Protein AF-A0A182Y8Y9-F1 (afdb_monomer_lite)

Radius of gyration: 12.74 Å; chains: 1; bounding box: 30×28×30 Å

pLDDT: mean 93.25, std 5.46, range [58.31, 97.62]

Foldseek 3Di:
DLQVVLCVVLVDDPVQVVVVVVVNDDPDPSSVSSVVSSCVVCVQDDPQAGPLVSNLVSLVVPPDPVCSVVVSVCSVVCRPVSD

Structure (mmCIF, N/CA/C/O backbone):
data_AF-A0A182Y8Y9-F1
#
_entry.id   AF-A0A182Y8Y9-F1
#
loop_
_atom_site.group_PDB
_atom_site.id
_atom_site.type_symbol
_atom_site.label_atom_id
_atom_site.label_alt_id
_atom_site.label_comp_id
_atom_site.label_asym_id
_atom_site.label_entity_id
_atom_site.label_seq_id
_atom_site.pdbx_PDB_ins_code
_atom_site.Cartn_x
_atom_site.Ca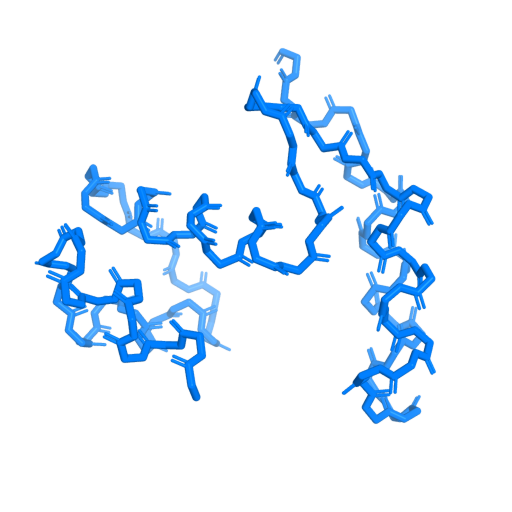rtn_y
_atom_site.Cartn_z
_atom_site.occupancy
_atom_site.B_iso_or_equiv
_atom_site.auth_seq_id
_atom_site.auth_comp_id
_atom_site.auth_asym_id
_atom_site.auth_atom_id
_atom_site.pdbx_PDB_model_num
ATOM 1 N N . MET A 1 1 ? 5.539 -6.655 10.081 1.00 84.94 1 MET A N 1
ATOM 2 C CA . MET A 1 1 ? 5.821 -5.322 10.664 1.00 84.94 1 MET A CA 1
ATOM 3 C C . MET A 1 1 ? 4.861 -4.252 10.144 1.00 84.94 1 MET A C 1
ATOM 5 O O . MET A 1 1 ? 4.144 -3.688 10.953 1.00 84.94 1 MET A O 1
ATOM 9 N N . MET A 1 2 ? 4.779 -4.000 8.829 1.00 92.88 2 MET A N 1
ATOM 10 C CA . MET A 1 2 ? 3.872 -2.976 8.267 1.00 92.88 2 MET A CA 1
ATOM 11 C C . MET A 1 2 ? 2.398 -3.192 8.650 1.00 92.88 2 MET A C 1
ATOM 13 O O . MET A 1 2 ? 1.743 -2.269 9.123 1.00 92.88 2 MET A O 1
ATOM 17 N N . ARG A 1 3 ? 1.912 -4.439 8.544 1.00 94.88 3 ARG A N 1
ATOM 18 C CA . ARG A 1 3 ? 0.537 -4.826 8.907 1.00 94.88 3 ARG A CA 1
ATOM 19 C C . ARG A 1 3 ? 0.145 -4.383 10.321 1.00 94.88 3 ARG A C 1
ATOM 21 O O . ARG A 1 3 ? -0.813 -3.638 10.485 1.00 94.88 3 ARG A O 1
ATOM 28 N N . THR A 1 4 ? 0.902 -4.796 11.336 1.00 96.19 4 THR A N 1
ATOM 29 C CA . THR A 1 4 ? 0.582 -4.506 12.743 1.00 96.19 4 THR A CA 1
ATOM 30 C C . THR A 1 4 ? 0.655 -3.012 13.063 1.00 96.19 4 THR A C 1
ATOM 32 O O . THR A 1 4 ? -0.213 -2.496 13.764 1.00 96.19 4 THR A O 1
ATOM 35 N N . VAL A 1 5 ? 1.637 -2.294 12.504 1.00 97.06 5 VAL A N 1
ATOM 36 C CA . VAL A 1 5 ? 1.772 -0.836 12.675 1.00 97.06 5 VAL A CA 1
ATOM 37 C C . VAL A 1 5 ? 0.569 -0.096 12.085 1.00 97.06 5 VAL A C 1
ATOM 39 O O . VAL A 1 5 ? -0.032 0.741 12.760 1.00 97.06 5 VAL A O 1
ATOM 42 N N . CYS A 1 6 ? 0.183 -0.415 10.848 1.00 97.62 6 CYS A N 1
ATOM 43 C CA . CYS A 1 6 ? -0.905 0.284 10.169 1.00 97.62 6 CYS A CA 1
ATOM 44 C C . CYS A 1 6 ? -2.289 -0.068 10.738 1.00 97.62 6 CYS A C 1
ATOM 46 O O . CYS A 1 6 ? -3.124 0.830 10.857 1.00 97.62 6 CYS A O 1
ATOM 48 N N . ILE A 1 7 ? -2.518 -1.318 11.168 1.00 97.25 7 ILE A N 1
ATOM 49 C CA . ILE A 1 7 ? -3.729 -1.701 11.922 1.00 97.25 7 ILE A CA 1
ATOM 50 C C . ILE A 1 7 ? -3.806 -0.891 13.217 1.00 97.25 7 ILE A C 1
ATOM 52 O O . ILE A 1 7 ? -4.816 -0.247 13.489 1.00 97.25 7 ILE A O 1
ATOM 56 N N . GLY A 1 8 ? -2.721 -0.849 13.996 1.00 96.69 8 GLY A N 1
ATOM 57 C CA . GLY A 1 8 ? -2.689 -0.115 15.260 1.00 96.69 8 GLY A CA 1
ATOM 58 C C . GLY A 1 8 ? -2.961 1.384 15.100 1.00 96.69 8 GLY A C 1
ATOM 59 O O . GLY A 1 8 ? -3.651 1.967 15.944 1.00 96.69 8 GLY A O 1
ATOM 60 N N . LYS A 1 9 ? -2.456 1.985 14.013 1.00 96.75 9 LYS A N 1
ATOM 61 C CA . LYS A 1 9 ? -2.597 3.411 13.684 1.00 96.75 9 LYS A CA 1
ATOM 62 C C . LYS A 1 9 ? -4.005 3.789 13.222 1.00 96.75 9 LYS A C 1
ATOM 64 O O . LYS A 1 9 ? -4.509 4.824 13.646 1.00 96.75 9 LYS A O 1
ATOM 69 N N . HIS A 1 10 ? -4.624 2.978 12.366 1.00 96.81 10 HIS A N 1
ATOM 70 C CA . HIS A 1 10 ? -5.907 3.310 11.732 1.00 96.81 10 HIS A CA 1
ATOM 71 C C . HIS A 1 10 ? -7.099 2.524 12.273 1.00 96.81 10 HIS A C 1
ATOM 73 O O . HIS A 1 10 ? -8.217 2.772 11.843 1.00 96.81 10 HIS A O 1
ATOM 79 N N . LYS A 1 11 ? -6.871 1.610 13.224 1.00 95.44 11 LYS A N 1
ATOM 80 C CA . LYS A 1 11 ? -7.903 0.770 13.853 1.00 95.44 11 LYS A CA 1
ATOM 81 C C . LYS A 1 11 ? -8.746 -0.012 12.837 1.00 95.44 11 LYS A C 1
ATOM 83 O O . LYS A 1 11 ? -9.908 -0.302 13.093 1.00 95.44 11 LYS A O 1
ATOM 88 N N . ALA A 1 12 ? -8.152 -0.362 11.694 1.00 95.38 12 ALA A N 1
ATOM 89 C CA . ALA A 1 12 ? -8.807 -1.187 10.688 1.00 95.38 12 ALA A CA 1
ATOM 90 C C . ALA A 1 12 ? -9.070 -2.592 11.248 1.00 95.38 12 ALA A C 1
ATOM 92 O O . ALA A 1 12 ? -8.192 -3.172 11.889 1.00 95.38 12 ALA A O 1
ATOM 93 N N . SER A 1 13 ? -10.266 -3.128 10.991 1.00 96.50 13 SER A N 1
ATOM 94 C CA . SER A 1 13 ? -10.605 -4.511 11.339 1.00 96.50 13 SER A CA 1
ATOM 95 C C . SER A 1 13 ? -9.671 -5.487 10.621 1.00 96.50 13 SER A C 1
ATOM 97 O O . SER A 1 13 ? -9.422 -5.336 9.422 1.00 96.50 13 SER A O 1
ATOM 99 N N . GLU A 1 14 ? -9.176 -6.493 11.342 1.00 96.00 14 GLU A N 1
ATOM 100 C CA . GLU A 1 14 ? -8.302 -7.520 10.767 1.00 96.00 14 GLU A CA 1
ATOM 101 C C . GLU A 1 14 ? -8.994 -8.285 9.637 1.00 96.00 14 GLU A C 1
ATOM 103 O O . GLU A 1 14 ? -8.374 -8.500 8.598 1.00 96.00 14 GLU A O 1
ATOM 108 N N . ASP A 1 15 ? -10.293 -8.560 9.773 1.00 96.38 15 ASP A N 1
ATOM 109 C CA . ASP A 1 15 ? -11.083 -9.253 8.749 1.00 96.38 15 ASP A CA 1
ATOM 110 C C . ASP A 1 15 ? -11.119 -8.474 7.427 1.00 96.38 15 ASP A C 1
ATOM 112 O O . ASP A 1 15 ? -10.988 -9.046 6.342 1.00 96.38 15 ASP A O 1
ATOM 116 N N . LEU A 1 16 ? -11.252 -7.144 7.511 1.00 96.25 16 LEU A N 1
ATOM 117 C CA . LEU A 1 16 ? -11.242 -6.266 6.339 1.00 96.25 16 LEU A CA 1
ATOM 118 C C . LEU A 1 16 ? -9.851 -6.200 5.705 1.00 96.25 16 LEU A C 1
ATOM 120 O O . LEU A 1 16 ? -9.722 -6.188 4.483 1.00 96.25 16 LEU A O 1
ATOM 124 N N . VAL A 1 17 ? -8.805 -6.173 6.533 1.00 97.25 17 VAL A N 1
ATOM 125 C CA . VAL A 1 17 ? -7.414 -6.196 6.068 1.00 97.25 17 VAL A CA 1
ATOM 126 C C . VAL A 1 17 ? -7.088 -7.517 5.371 1.00 97.25 17 VAL A C 1
ATOM 128 O O . VAL A 1 17 ? -6.431 -7.503 4.330 1.00 97.25 17 VAL A O 1
ATOM 131 N N . ASP A 1 18 ? -7.566 -8.644 5.896 1.00 96.44 18 ASP A N 1
ATOM 132 C CA . ASP A 1 18 ? -7.401 -9.960 5.275 1.00 96.44 18 ASP A CA 1
ATOM 133 C C . ASP A 1 18 ? -8.164 -10.084 3.953 1.00 96.44 18 ASP A C 1
ATOM 135 O O . ASP A 1 18 ? -7.692 -10.757 3.032 1.00 96.44 18 ASP A O 1
ATOM 139 N N . GLY A 1 19 ? -9.296 -9.388 3.822 1.00 97.06 19 GLY A N 1
ATOM 140 C CA . GLY A 1 19 ? -10.042 -9.261 2.568 1.00 97.06 19 GLY A CA 1
ATOM 141 C C . GLY A 1 19 ? -9.223 -8.680 1.414 1.00 97.06 19 GLY A C 1
ATOM 142 O O . GLY A 1 19 ? -9.344 -9.149 0.280 1.00 97.06 19 GLY A O 1
ATOM 143 N N . LEU A 1 20 ? -8.306 -7.744 1.685 1.00 95.56 20 LEU A N 1
ATOM 144 C CA . LEU A 1 20 ? -7.481 -7.120 0.641 1.00 95.56 20 LEU A CA 1
ATOM 145 C C . LEU A 1 20 ? -6.642 -8.142 -0.137 1.00 95.56 20 LEU A C 1
ATOM 147 O O . LEU A 1 20 ? -6.505 -8.025 -1.353 1.00 95.56 20 LEU A O 1
ATOM 151 N N . GLY A 1 21 ? -6.121 -9.174 0.538 1.00 91.06 21 GLY A N 1
ATOM 152 C CA . GLY A 1 21 ? -5.347 -10.244 -0.104 1.00 91.06 21 GLY A CA 1
ATOM 153 C C . GLY A 1 21 ? -6.172 -11.114 -1.059 1.00 91.06 21 GLY A C 1
ATOM 154 O O . GLY A 1 21 ? -5.607 -11.784 -1.919 1.00 91.06 21 GLY A O 1
ATOM 155 N N . ARG A 1 22 ? -7.504 -11.080 -0.931 1.00 94.38 22 ARG A N 1
ATOM 156 C CA . ARG A 1 22 ? -8.468 -11.763 -1.807 1.00 94.38 22 ARG A CA 1
ATOM 157 C C . ARG A 1 22 ? -9.083 -10.834 -2.859 1.00 94.38 22 ARG A C 1
ATOM 159 O O . ARG A 1 22 ? -9.899 -11.283 -3.656 1.00 94.38 22 ARG A O 1
ATOM 166 N N . GLY A 1 23 ? -8.697 -9.556 -2.875 1.00 93.81 23 GLY A N 1
ATOM 167 C CA . GLY A 1 23 ? -9.283 -8.542 -3.754 1.00 93.81 23 GLY A CA 1
ATOM 168 C C . GLY A 1 23 ? -10.608 -7.959 -3.248 1.00 93.81 23 GLY A C 1
ATOM 169 O O . GLY A 1 23 ? -11.347 -7.361 -4.027 1.00 93.81 23 GLY A O 1
ATOM 170 N N . GLU A 1 24 ? -10.926 -8.112 -1.960 1.00 96.69 24 GLU A N 1
ATOM 171 C CA . GLU A 1 24 ? -12.118 -7.526 -1.340 1.00 96.69 24 GLU A CA 1
ATOM 172 C C . GLU A 1 24 ? -11.821 -6.089 -0.881 1.00 96.69 24 GLU A C 1
ATOM 174 O O . GLU A 1 24 ? -11.322 -5.846 0.219 1.00 96.69 24 GLU A O 1
ATOM 179 N N . PHE A 1 25 ? -12.130 -5.110 -1.733 1.00 95.00 25 PHE A N 1
ATOM 180 C CA . PHE A 1 25 ? -11.936 -3.686 -1.443 1.00 95.00 25 PHE A CA 1
ATOM 181 C C . PHE A 1 25 ? -13.216 -3.060 -0.876 1.00 95.00 25 PHE A C 1
ATOM 183 O O . PHE A 1 25 ? -13.965 -2.385 -1.579 1.00 95.00 25 PHE A O 1
ATOM 190 N N . VAL A 1 26 ? -13.493 -3.315 0.405 1.00 96.19 26 VAL A N 1
ATOM 191 C CA . VAL A 1 26 ? -14.670 -2.754 1.088 1.00 96.19 26 VAL A CA 1
ATOM 192 C C . VAL A 1 26 ? -14.490 -1.249 1.314 1.00 96.19 26 VAL A C 1
ATOM 194 O O . VAL A 1 26 ? -13.452 -0.791 1.789 1.00 96.19 26 VAL A O 1
ATOM 197 N N . GLU A 1 27 ? -15.528 -0.467 1.024 1.00 95.31 27 GLU A N 1
ATOM 198 C CA . GLU A 1 27 ? -15.526 0.995 1.136 1.00 95.31 27 GLU A CA 1
ATOM 199 C C . GLU A 1 27 ? -15.627 1.478 2.599 1.00 95.31 27 GLU A C 1
ATOM 201 O O . GLU A 1 27 ? -16.619 2.074 3.011 1.00 95.31 27 GLU A O 1
ATOM 206 N N . GLN A 1 28 ? -14.584 1.231 3.397 1.00 95.81 28 GLN A N 1
ATOM 207 C CA . GLN A 1 28 ? -14.451 1.741 4.767 1.00 95.81 28 GLN A CA 1
ATOM 208 C C . GLN A 1 28 ? -13.250 2.674 4.902 1.00 95.81 28 GLN A C 1
ATOM 210 O O . GLN A 1 28 ? -12.172 2.417 4.357 1.00 95.81 28 GLN A O 1
ATOM 215 N N . GLN A 1 29 ? -13.429 3.770 5.640 1.00 96.38 29 GLN A N 1
ATOM 216 C CA . GLN A 1 29 ? -12.411 4.808 5.781 1.00 96.38 29 GLN A CA 1
ATOM 217 C C . GLN A 1 29 ? -11.134 4.261 6.430 1.00 96.38 29 GLN A C 1
ATOM 219 O O . GLN A 1 29 ? -10.032 4.526 5.953 1.00 96.38 29 GLN A O 1
ATOM 224 N N . GLU A 1 30 ? -11.272 3.449 7.470 1.00 96.56 30 GLU A N 1
ATOM 225 C CA . GLU A 1 30 ? -10.179 2.833 8.216 1.00 96.56 30 GLU A CA 1
ATOM 226 C C . GLU A 1 30 ? -9.373 1.884 7.326 1.00 96.56 30 GLU A C 1
ATOM 228 O O . GLU A 1 30 ? -8.142 1.884 7.384 1.00 96.56 30 GLU A O 1
ATOM 233 N N . LEU A 1 31 ? -10.050 1.131 6.448 1.00 97.38 31 LEU A N 1
ATOM 234 C CA . LEU A 1 31 ? -9.404 0.230 5.492 1.00 97.38 31 LEU A CA 1
ATOM 235 C C . LEU A 1 31 ? -8.620 1.007 4.427 1.00 97.38 31 LEU A C 1
ATOM 237 O O . LEU A 1 31 ? -7.473 0.670 4.127 1.00 97.38 31 LEU A O 1
ATOM 241 N N . LYS A 1 32 ? -9.193 2.096 3.903 1.00 96.56 32 LYS A N 1
ATOM 242 C CA . LYS A 1 32 ? -8.505 2.991 2.958 1.00 96.56 32 LYS A CA 1
ATOM 243 C C . LYS A 1 32 ? -7.286 3.655 3.595 1.00 96.56 32 LYS A C 1
ATOM 245 O O . LYS A 1 32 ? -6.213 3.694 2.995 1.00 96.56 32 LYS A O 1
ATOM 250 N N . CYS A 1 33 ? -7.418 4.138 4.830 1.00 96.94 33 CYS A N 1
ATOM 251 C CA . CYS A 1 33 ? -6.302 4.716 5.571 1.00 96.94 33 CYS A CA 1
ATOM 252 C C . CYS A 1 33 ? -5.225 3.672 5.905 1.00 96.94 33 CYS A C 1
ATOM 254 O O . CYS A 1 33 ? -4.036 3.983 5.816 1.00 96.94 33 CYS A O 1
ATOM 256 N N . TYR A 1 34 ? -5.610 2.431 6.223 1.00 97.62 34 TYR A N 1
ATOM 257 C CA . TYR A 1 34 ? -4.679 1.312 6.367 1.00 97.62 34 TYR A CA 1
ATOM 258 C C . TYR A 1 34 ? -3.887 1.070 5.074 1.00 97.62 34 TYR A C 1
ATOM 260 O O . TYR A 1 34 ? -2.656 1.016 5.121 1.00 97.62 34 TYR A O 1
ATOM 268 N N . ALA A 1 35 ? -4.563 1.001 3.923 1.00 95.94 35 ALA A N 1
ATOM 269 C CA . ALA A 1 35 ? -3.911 0.825 2.627 1.00 95.94 35 ALA A CA 1
ATOM 270 C C . ALA A 1 35 ? -2.933 1.973 2.321 1.00 95.94 35 ALA A C 1
ATOM 272 O O . ALA A 1 35 ? -1.784 1.718 1.959 1.00 95.94 35 ALA A O 1
ATOM 273 N N . ASN A 1 36 ? -3.336 3.228 2.558 1.00 95.69 36 ASN A N 1
ATOM 274 C CA . ASN A 1 36 ? -2.447 4.387 2.423 1.00 95.69 36 ASN A CA 1
ATOM 275 C C . ASN A 1 36 ? -1.205 4.26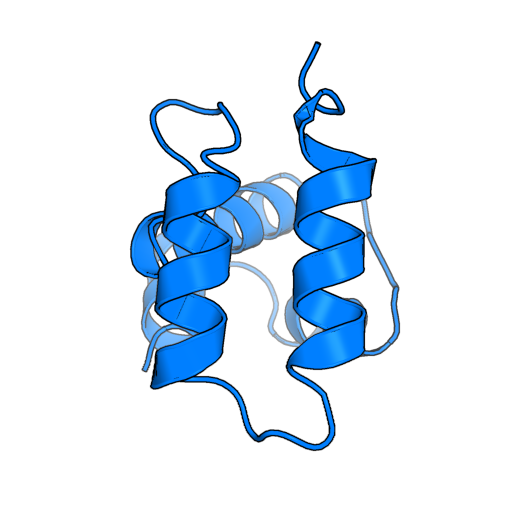2 3.321 1.00 95.69 36 ASN A C 1
ATOM 277 O O . ASN A 1 36 ? -0.091 4.464 2.8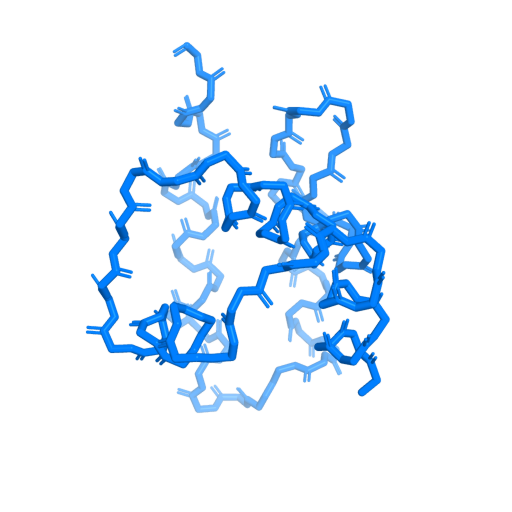52 1.00 95.69 36 ASN A O 1
ATOM 281 N N . CYS A 1 37 ? -1.376 3.882 4.590 1.00 97.12 37 CYS A N 1
ATOM 282 C CA . CYS A 1 37 ? -0.263 3.690 5.522 1.00 97.12 37 CYS A CA 1
ATOM 283 C C . CYS A 1 37 ? 0.748 2.651 5.016 1.00 97.12 37 CYS A C 1
ATOM 285 O O . CYS A 1 37 ? 1.952 2.909 5.032 1.00 97.12 37 CYS A O 1
ATOM 287 N N . VAL A 1 38 ? 0.275 1.502 4.525 1.00 95.62 38 VAL A N 1
ATOM 288 C CA . VAL A 1 38 ? 1.154 0.456 3.981 1.00 95.62 38 VAL A CA 1
ATOM 289 C C . VAL A 1 38 ? 1.885 0.957 2.733 1.00 95.62 38 VAL A C 1
ATOM 291 O O . VAL A 1 38 ? 3.099 0.784 2.626 1.00 95.62 38 VAL A O 1
ATOM 294 N N . LEU A 1 39 ? 1.183 1.632 1.821 1.00 94.50 39 LEU A N 1
ATOM 295 C CA . LEU A 1 39 ? 1.775 2.166 0.592 1.00 94.50 39 LEU A CA 1
ATOM 296 C C . LEU A 1 39 ? 2.795 3.282 0.862 1.00 94.50 39 LEU A C 1
ATOM 298 O O . LEU A 1 39 ? 3.812 3.355 0.174 1.00 94.50 39 LEU A O 1
ATOM 302 N N . GLU A 1 40 ? 2.580 4.123 1.874 1.00 94.69 40 GLU A N 1
ATOM 303 C CA . GLU A 1 40 ? 3.571 5.110 2.319 1.00 94.69 40 GLU A CA 1
ATOM 304 C C . GLU A 1 40 ? 4.817 4.437 2.910 1.00 94.69 40 GLU A C 1
ATOM 306 O O . GLU A 1 40 ? 5.938 4.831 2.583 1.00 94.69 40 GLU A O 1
ATOM 311 N N . MET A 1 41 ? 4.646 3.391 3.729 1.00 93.19 41 MET A N 1
ATOM 312 C CA . MET A 1 41 ? 5.771 2.624 4.281 1.00 93.19 41 MET A CA 1
ATOM 313 C C . MET A 1 41 ? 6.584 1.917 3.189 1.00 93.19 41 MET A C 1
ATOM 315 O O . MET A 1 41 ? 7.807 1.862 3.284 1.00 93.19 41 MET A O 1
ATOM 319 N N . MET A 1 42 ? 5.926 1.437 2.131 1.00 91.88 42 MET A N 1
ATOM 320 C CA . MET A 1 42 ? 6.576 0.861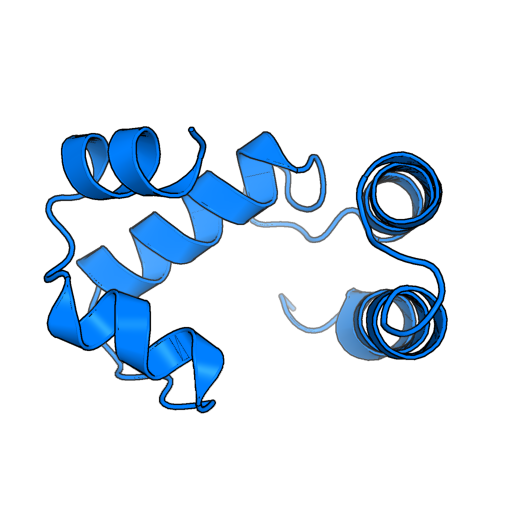 0.948 1.00 91.88 42 MET A CA 1
ATOM 321 C C . MET A 1 42 ? 7.144 1.914 -0.016 1.00 91.88 42 MET A C 1
ATOM 323 O O . MET A 1 42 ? 7.605 1.561 -1.095 1.00 91.88 42 MET A O 1
ATOM 327 N N . GLN A 1 43 ? 7.086 3.207 0.325 1.00 92.81 43 GLN A N 1
ATOM 328 C CA . GLN A 1 43 ? 7.461 4.323 -0.557 1.00 92.81 43 GLN A CA 1
ATOM 329 C C . GLN A 1 43 ? 6.735 4.329 -1.915 1.00 92.81 43 GLN A C 1
ATOM 331 O O . GLN A 1 43 ? 7.183 4.973 -2.866 1.00 92.81 43 GLN A O 1
ATOM 336 N N . ALA A 1 44 ? 5.598 3.640 -1.997 1.00 93.62 44 ALA A N 1
ATOM 337 C CA . ALA A 1 44 ? 4.768 3.536 -3.184 1.00 93.62 44 ALA A CA 1
ATOM 338 C C . ALA A 1 44 ? 3.767 4.693 -3.302 1.00 93.62 44 ALA A C 1
ATOM 340 O O . ALA A 1 44 ? 3.230 4.950 -4.380 1.00 93.62 44 ALA A O 1
ATOM 341 N N . MET A 1 45 ? 3.535 5.416 -2.205 1.00 93.94 45 MET A N 1
ATOM 342 C CA . MET A 1 45 ? 2.677 6.593 -2.162 1.00 93.94 45 MET A CA 1
ATOM 343 C C . MET A 1 45 ? 3.324 7.722 -1.358 1.00 93.94 45 MET A C 1
ATOM 345 O O . MET A 1 45 ? 4.020 7.491 -0.370 1.00 93.94 45 MET A O 1
ATOM 349 N N . LYS A 1 46 ? 3.092 8.967 -1.782 1.00 92.25 46 LYS A N 1
ATOM 350 C CA . LYS A 1 46 ? 3.516 10.173 -1.064 1.00 92.25 46 LYS A CA 1
ATOM 351 C C . LYS A 1 46 ? 2.476 11.271 -1.241 1.00 92.25 46 LYS A C 1
ATOM 353 O O . LYS A 1 46 ? 2.188 11.665 -2.368 1.00 92.25 46 LYS A O 1
ATOM 358 N N . LYS A 1 47 ? 1.942 11.798 -0.132 1.00 90.12 47 LYS A N 1
ATOM 359 C CA . LYS A 1 47 ? 0.907 12.854 -0.140 1.00 90.12 47 LYS A CA 1
ATOM 360 C C . LYS A 1 47 ? -0.298 12.490 -1.030 1.00 90.12 47 LYS A C 1
ATOM 362 O O . LYS A 1 47 ? -0.732 13.303 -1.842 1.00 90.12 47 LYS A O 1
ATOM 367 N N . GLY A 1 48 ? -0.776 11.247 -0.924 1.00 86.31 48 GLY A N 1
ATOM 368 C CA . GLY A 1 48 ? -1.915 10.740 -1.701 1.00 86.31 48 GLY A CA 1
ATOM 369 C C . GLY A 1 48 ? -1.643 10.503 -3.191 1.00 86.31 48 GLY A C 1
ATOM 370 O O . GLY A 1 48 ? -2.576 10.234 -3.937 1.00 86.31 48 GLY A O 1
ATOM 371 N N . LYS A 1 49 ? -0.387 10.604 -3.648 1.00 90.00 49 LYS A N 1
ATOM 372 C CA . LYS A 1 49 ? 0.001 10.336 -5.040 1.00 90.00 49 LYS A CA 1
ATOM 373 C C . LYS A 1 49 ? 0.858 9.086 -5.131 1.00 90.00 49 LYS A C 1
ATOM 375 O O . LYS A 1 49 ? 1.789 8.923 -4.340 1.00 90.00 49 LYS A O 1
ATOM 380 N N . VAL A 1 50 ? 0.564 8.237 -6.112 1.00 92.44 50 VAL A N 1
ATOM 381 C CA . VAL A 1 50 ? 1.372 7.056 -6.430 1.00 92.44 50 VAL A CA 1
ATOM 382 C C . VAL A 1 50 ? 2.745 7.501 -6.936 1.00 92.44 50 VAL A C 1
ATOM 384 O O . VAL A 1 50 ? 2.854 8.406 -7.763 1.00 92.44 50 VAL A O 1
ATOM 387 N N . VAL A 1 51 ? 3.799 6.864 -6.430 1.00 94.06 51 VAL A N 1
ATOM 388 C CA . VAL A 1 51 ? 5.189 7.080 -6.848 1.00 94.06 51 VAL A CA 1
ATOM 389 C C . VAL A 1 51 ? 5.707 5.772 -7.445 1.00 94.06 51 VAL A C 1
ATOM 391 O O . VAL A 1 51 ? 6.491 5.057 -6.824 1.00 94.06 51 VAL A O 1
ATOM 394 N N . ALA A 1 52 ? 5.208 5.434 -8.638 1.00 93.56 52 ALA A N 1
ATOM 395 C CA . ALA A 1 52 ? 5.399 4.122 -9.264 1.00 93.56 52 ALA A CA 1
ATOM 396 C C . ALA A 1 52 ? 6.879 3.723 -9.387 1.00 93.56 52 ALA A C 1
ATOM 398 O O . ALA A 1 52 ? 7.237 2.613 -9.014 1.00 93.56 52 ALA A O 1
ATOM 399 N N . ASP A 1 53 ? 7.759 4.639 -9.799 1.00 94.25 53 ASP A N 1
ATOM 400 C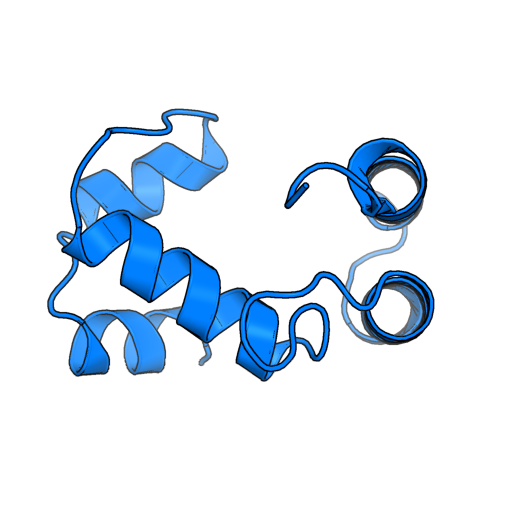 CA . ASP A 1 53 ? 9.189 4.338 -9.966 1.00 94.25 53 ASP A CA 1
ATOM 401 C C . ASP A 1 53 ? 9.864 3.951 -8.637 1.00 94.25 53 ASP A C 1
ATOM 403 O O . ASP A 1 53 ? 10.732 3.078 -8.598 1.00 94.25 53 ASP A O 1
ATOM 407 N N . SER A 1 54 ? 9.457 4.580 -7.529 1.00 94.62 54 SER A N 1
ATOM 408 C CA . SER A 1 54 ? 9.932 4.220 -6.187 1.00 94.62 54 SER A CA 1
ATOM 409 C C . SER A 1 54 ? 9.345 2.889 -5.729 1.00 94.62 54 SER A C 1
ATOM 411 O O . SER A 1 54 ? 10.074 2.071 -5.172 1.00 94.62 54 SER A O 1
ATOM 413 N N . ALA A 1 55 ? 8.055 2.654 -5.996 1.00 94.38 55 ALA A N 1
ATOM 414 C CA . ALA A 1 55 ? 7.394 1.388 -5.690 1.00 94.38 55 ALA A CA 1
ATOM 415 C C . ALA A 1 55 ? 8.093 0.216 -6.394 1.00 94.38 55 ALA A C 1
ATOM 417 O O . ALA A 1 55 ? 8.414 -0.779 -5.755 1.00 94.38 55 ALA A O 1
ATOM 418 N N . ILE A 1 56 ? 8.385 0.363 -7.689 1.00 94.62 56 ILE A N 1
ATOM 419 C CA . ILE A 1 56 ? 9.046 -0.652 -8.518 1.00 94.62 56 ILE A CA 1
ATOM 420 C C . ILE A 1 56 ? 10.414 -1.026 -7.939 1.00 94.62 56 ILE A C 1
ATOM 422 O O . ILE A 1 56 ? 10.679 -2.206 -7.728 1.00 94.62 56 ILE A O 1
ATOM 426 N N . LYS A 1 57 ? 11.238 -0.038 -7.569 1.00 94.81 57 LYS A N 1
ATOM 427 C CA . LYS A 1 57 ? 12.533 -0.293 -6.913 1.00 94.81 57 LYS A CA 1
ATOM 428 C C . LYS A 1 57 ? 12.389 -1.035 -5.585 1.00 94.81 57 LYS A C 1
ATOM 430 O O . LYS A 1 57 ? 13.199 -1.897 -5.269 1.00 94.81 57 LYS A O 1
ATOM 435 N N . GLN A 1 58 ? 11.372 -0.706 -4.789 1.00 92.44 58 GLN A N 1
ATOM 436 C CA . GLN A 1 58 ? 11.112 -1.402 -3.525 1.00 92.44 58 GLN A CA 1
ATOM 437 C C . GLN A 1 58 ? 10.623 -2.837 -3.753 1.00 92.44 58 GLN A C 1
ATOM 439 O O . GLN A 1 58 ? 10.979 -3.732 -2.993 1.00 92.44 58 GLN A O 1
ATOM 444 N N . ILE A 1 59 ? 9.857 -3.081 -4.818 1.00 92.88 59 ILE A N 1
ATOM 445 C CA . ILE A 1 59 ? 9.400 -4.422 -5.196 1.00 92.88 59 ILE A CA 1
ATOM 446 C C . ILE A 1 59 ? 10.585 -5.314 -5.564 1.00 92.88 59 ILE A C 1
ATOM 448 O O . ILE A 1 59 ? 10.666 -6.425 -5.054 1.00 92.88 59 ILE A O 1
ATOM 452 N N . GLU A 1 60 ? 11.536 -4.817 -6.358 1.00 90.75 60 GLU A N 1
ATOM 453 C CA . GLU A 1 60 ? 12.759 -5.555 -6.717 1.00 90.75 60 GLU A CA 1
ATOM 454 C C . GLU A 1 60 ? 13.586 -5.988 -5.493 1.00 90.75 60 GLU A C 1
ATOM 456 O O . GLU A 1 60 ? 14.276 -7.004 -5.544 1.00 90.75 60 GLU A O 1
ATOM 461 N N . LEU A 1 61 ? 13.515 -5.231 -4.392 1.00 90.31 61 LEU A N 1
ATOM 462 C CA . LEU A 1 61 ? 14.275 -5.492 -3.166 1.00 90.31 61 LEU A CA 1
ATOM 463 C C . LEU A 1 61 ? 13.525 -6.357 -2.144 1.00 90.31 61 LEU A C 1
ATOM 465 O O . LEU A 1 61 ? 14.153 -7.125 -1.417 1.00 90.31 61 LEU A O 1
ATOM 469 N N . LEU A 1 62 ? 12.205 -6.185 -2.025 1.00 87.38 62 LEU A N 1
ATOM 470 C CA . LEU A 1 62 ? 11.417 -6.713 -0.904 1.00 87.38 62 LEU A CA 1
ATOM 471 C C . LEU A 1 62 ? 10.484 -7.862 -1.287 1.00 87.38 62 LEU A C 1
ATOM 473 O O . LEU A 1 62 ? 10.027 -8.589 -0.403 1.00 87.38 62 LEU A O 1
ATOM 477 N N . ILE A 1 63 ? 10.145 -7.995 -2.568 1.00 88.81 63 ILE A N 1
ATOM 478 C CA . ILE A 1 63 ? 9.110 -8.915 -3.031 1.00 88.81 63 ILE A CA 1
ATOM 479 C C . ILE A 1 63 ? 9.762 -10.126 -3.713 1.00 88.81 63 ILE A C 1
ATOM 481 O O . ILE A 1 63 ? 10.646 -9.949 -4.551 1.00 88.81 63 ILE A O 1
ATOM 485 N N . PRO A 1 64 ? 9.326 -11.360 -3.396 1.00 92.44 64 PRO A N 1
ATOM 486 C CA . PRO A 1 64 ? 9.826 -12.563 -4.051 1.00 92.44 64 PRO A CA 1
ATOM 487 C C . PRO A 1 64 ? 9.663 -12.518 -5.581 1.00 92.44 64 PRO A C 1
ATOM 489 O O . PRO A 1 64 ? 8.651 -12.002 -6.080 1.00 92.44 64 PRO A O 1
ATOM 492 N N . PRO A 1 65 ? 10.623 -13.063 -6.348 1.00 89.38 65 PRO A N 1
ATOM 493 C CA . PRO A 1 65 ? 10.650 -12.944 -7.807 1.00 89.38 65 PRO A CA 1
ATOM 494 C C . PRO A 1 65 ? 9.417 -13.553 -8.491 1.00 89.38 65 PRO A C 1
ATOM 496 O O . PRO A 1 65 ? 9.034 -13.105 -9.571 1.00 89.38 65 PRO A O 1
ATOM 499 N N . GLU A 1 66 ? 8.748 -14.514 -7.851 1.00 92.00 66 GLU A N 1
ATOM 500 C CA . GLU A 1 66 ? 7.545 -15.181 -8.357 1.00 92.00 66 GLU A CA 1
ATOM 501 C C . GLU A 1 66 ? 6.355 -14.220 -8.492 1.00 92.00 66 GLU A C 1
ATOM 503 O O . GLU A 1 66 ? 5.497 -14.409 -9.355 1.00 92.00 66 GLU A O 1
ATOM 508 N N . ILE A 1 67 ? 6.307 -13.178 -7.656 1.00 92.12 67 ILE A N 1
ATOM 509 C CA . ILE A 1 67 ? 5.218 -12.190 -7.627 1.00 92.12 67 ILE A CA 1
ATOM 510 C C . ILE A 1 67 ? 5.684 -10.761 -7.934 1.00 92.12 67 ILE A C 1
ATOM 512 O O . ILE A 1 67 ? 4.849 -9.891 -8.197 1.00 92.12 67 ILE A O 1
ATOM 516 N N . ALA A 1 68 ? 6.995 -10.503 -7.979 1.00 93.00 68 ALA A N 1
ATOM 517 C CA . ALA A 1 68 ? 7.550 -9.186 -8.285 1.00 93.00 68 ALA A CA 1
ATOM 518 C C . ALA A 1 68 ? 7.131 -8.686 -9.678 1.00 93.00 68 ALA A C 1
ATOM 520 O O . ALA A 1 68 ? 6.617 -7.576 -9.804 1.00 93.00 68 ALA A O 1
ATOM 521 N N . GLY A 1 69 ? 7.258 -9.526 -10.713 1.00 94.88 69 GLY A N 1
ATOM 522 C CA . GLY A 1 69 ? 6.950 -9.151 -12.099 1.00 94.88 69 GLY A CA 1
ATOM 523 C C . GLY A 1 69 ? 5.508 -8.657 -12.307 1.00 94.88 69 GLY A C 1
ATOM 524 O O . GLY A 1 69 ? 5.312 -7.551 -12.819 1.00 94.88 69 GLY A O 1
ATOM 525 N N . PRO A 1 70 ? 4.480 -9.427 -11.896 1.00 94.38 70 PRO A N 1
ATOM 526 C CA . PRO A 1 70 ? 3.092 -8.967 -11.933 1.00 94.38 70 PRO A CA 1
ATOM 527 C C . PRO A 1 70 ? 2.852 -7.698 -11.103 1.00 94.38 70 PRO A C 1
ATOM 529 O O . PRO A 1 70 ? 2.128 -6.808 -11.547 1.00 94.38 70 PRO A O 1
ATOM 532 N N . THR A 1 71 ? 3.494 -7.577 -9.936 1.00 93.75 71 THR A N 1
ATOM 533 C CA . THR A 1 71 ? 3.331 -6.414 -9.048 1.00 93.75 71 THR A CA 1
ATOM 534 C C . THR A 1 71 ? 3.906 -5.138 -9.672 1.00 93.75 71 THR A C 1
ATOM 536 O O . THR A 1 71 ? 3.256 -4.095 -9.641 1.00 93.75 71 THR A O 1
ATOM 539 N N . MET A 1 72 ? 5.079 -5.209 -10.311 1.00 94.62 72 MET A N 1
ATOM 540 C CA . MET A 1 72 ? 5.668 -4.075 -11.040 1.00 94.62 72 MET A CA 1
ATOM 541 C C . MET A 1 72 ? 4.752 -3.605 -12.175 1.00 94.62 72 MET A C 1
ATOM 543 O O . MET A 1 72 ? 4.499 -2.408 -12.304 1.00 94.62 72 MET A O 1
ATOM 547 N N . LYS A 1 73 ? 4.200 -4.544 -12.958 1.00 95.44 73 LYS A N 1
ATOM 548 C CA . LYS A 1 73 ? 3.246 -4.226 -14.035 1.00 95.44 73 LYS A CA 1
ATOM 549 C C . LYS A 1 73 ? 1.992 -3.531 -13.508 1.00 95.44 73 LYS A C 1
ATOM 551 O O . LYS A 1 73 ? 1.494 -2.617 -14.157 1.00 95.44 73 LYS A O 1
ATOM 556 N N . ALA A 1 74 ? 1.495 -3.938 -12.339 1.00 93.75 74 ALA A N 1
ATOM 557 C CA . ALA A 1 74 ? 0.350 -3.289 -11.709 1.00 93.75 74 ALA A CA 1
ATOM 558 C C . ALA A 1 74 ? 0.663 -1.837 -11.313 1.00 93.75 74 ALA A C 1
ATOM 560 O O . ALA A 1 74 ? -0.134 -0.947 -11.594 1.00 93.75 74 ALA A O 1
ATOM 561 N N . PHE A 1 75 ? 1.832 -1.567 -10.720 1.00 94.00 75 PHE A N 1
ATOM 562 C CA . PHE A 1 75 ? 2.228 -0.194 -10.383 1.00 94.00 75 PHE A CA 1
ATOM 563 C C . PHE A 1 75 ? 2.423 0.694 -11.608 1.00 94.00 75 PHE A C 1
ATOM 565 O O . PHE A 1 75 ? 2.070 1.872 -11.555 1.00 94.00 75 PHE A O 1
ATOM 572 N N . ASP A 1 76 ? 2.948 0.142 -12.702 1.00 93.69 76 ASP A N 1
ATOM 573 C CA . ASP A 1 76 ? 3.10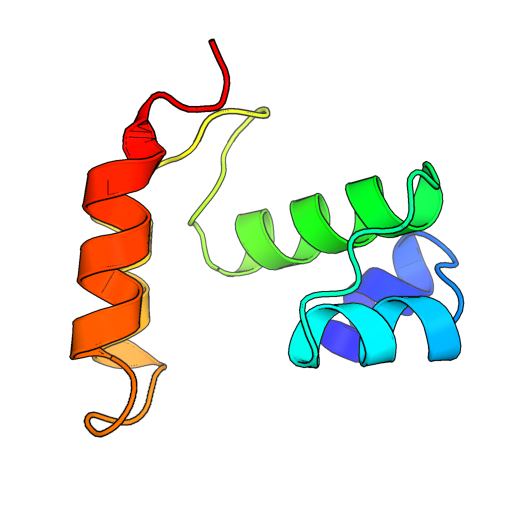0 0.893 -13.945 1.00 93.69 76 ASP A CA 1
ATOM 574 C C . ASP A 1 76 ? 1.739 1.196 -14.594 1.00 93.69 76 ASP A C 1
ATOM 576 O O . ASP A 1 76 ? 1.436 2.348 -14.901 1.00 93.69 76 ASP A O 1
ATOM 580 N N . GLY A 1 77 ? 0.858 0.194 -14.694 1.00 94.19 77 GLY A N 1
ATOM 581 C CA . GLY A 1 77 ? -0.487 0.365 -15.253 1.00 94.19 77 GLY A CA 1
ATOM 582 C C . GLY A 1 77 ? -1.394 1.282 -14.424 1.00 94.19 77 GLY A C 1
ATOM 583 O O . GLY A 1 77 ? -2.214 2.007 -14.981 1.00 94.19 77 GLY A O 1
ATOM 584 N N . CYS A 1 78 ? -1.230 1.296 -13.098 1.00 91.88 78 CYS A N 1
ATOM 585 C CA . CYS A 1 78 ? -2.075 2.066 -12.184 1.00 91.88 78 CYS A CA 1
ATOM 586 C C . CYS A 1 78 ? -1.484 3.427 -11.780 1.00 91.88 78 CYS A C 1
ATOM 588 O O . CYS A 1 78 ? -2.052 4.091 -10.905 1.00 91.88 78 CYS A O 1
ATOM 590 N N . ARG A 1 79 ? -0.378 3.871 -12.395 1.00 91.81 79 ARG A N 1
ATOM 591 C CA . ARG A 1 79 ? 0.378 5.068 -11.977 1.00 91.81 79 ARG A CA 1
ATOM 592 C C . ARG A 1 79 ? -0.438 6.368 -11.945 1.00 91.81 79 ARG A C 1
ATOM 594 O O . ARG A 1 79 ? -0.118 7.272 -11.179 1.00 91.81 79 ARG A O 1
ATOM 601 N N . ASP A 1 80 ? -1.508 6.438 -12.737 1.00 88.44 80 ASP A N 1
ATOM 602 C CA . ASP A 1 80 ? -2.384 7.605 -12.888 1.00 88.44 80 ASP A CA 1
ATOM 603 C C . ASP A 1 80 ? -3.776 7.434 -12.247 1.00 88.44 80 ASP A C 1
ATOM 605 O O . ASP A 1 80 ? -4.639 8.289 -12.430 1.00 88.44 80 ASP A O 1
ATOM 609 N N . SER A 1 81 ? -4.010 6.367 -11.475 1.00 86.25 81 SER A N 1
ATOM 610 C CA . SER A 1 81 ? -5.349 6.028 -10.946 1.00 86.25 81 SER A CA 1
ATOM 611 C C . SER A 1 81 ? -5.867 6.977 -9.856 1.00 86.25 81 SER A C 1
ATOM 613 O O . SER A 1 81 ? -7.024 6.884 -9.466 1.00 86.25 81 SER A O 1
ATOM 615 N N . GLY A 1 82 ? -5.014 7.860 -9.330 1.00 69.19 82 GLY A N 1
ATOM 616 C CA . GLY A 1 82 ? -5.365 8.856 -8.309 1.00 69.19 82 GLY A CA 1
ATOM 617 C C . GLY A 1 82 ? -5.700 10.243 -8.870 1.00 69.19 82 GLY A C 1
ATOM 618 O O . GLY A 1 82 ? -5.532 11.225 -8.145 1.00 69.19 82 GLY A O 1
ATOM 619 N N . LYS A 1 83 ? -6.051 10.333 -10.159 1.00 58.31 83 LYS A N 1
ATOM 620 C CA . LYS A 1 83 ? -6.533 11.563 -10.806 1.00 58.31 83 LYS A CA 1
ATOM 621 C C . LYS A 1 83 ? -8.015 11.791 -10.548 1.00 58.31 83 LYS A C 1
ATOM 623 O O . LYS A 1 83 ? -8.765 10.793 -10.530 1.00 58.31 83 LYS A O 1
#

Secondary structure (DSSP, 8-state):
-HHHHHHHHH---HHHHHHHTTT-----HHHHHHHHHHHHHTTSEETTEE-HHHHHHHHHHHS-HHHHHHHHHHHHHTTTTT-

InterPro domains:
  IPR006170 Pheromone/general odorant binding protein [PF01395] (1-78)
  IPR036728 Pheromone/general odorant binding protein superfamily [G3DSA:1.10.238.20] (1-83)
  IPR036728 Pheromone/general odorant binding protein superfamily [SSF47565] (1-81)

Sequence (83 aa):
MMRTVCIGKHKASEDLVDGLGRGEFVEQQELKCYANCVLEMMQAMKKGKVVADSAIKQIELLIPPEIAGPTMKAFDGCRDSGK

Organism: Anopheles stephensi (NCBI:txid30069)